Protein AF-0000000084919686 (afdb_homodimer)

Structure (mmCIF, N/CA/C/O backbone):
data_AF-0000000084919686-model_v1
#
loop_
_entity.id
_entity.type
_entity.pdbx_description
1 polymer 'Uncharacterized protein'
#
loop_
_atom_site.group_PDB
_atom_site.id
_atom_site.type_symbol
_atom_site.label_atom_id
_atom_site.label_alt_id
_atom_site.label_comp_id
_atom_site.label_asym_id
_atom_site.label_entity_id
_atom_site.label_seq_id
_atom_site.pdbx_PDB_ins_code
_atom_site.Cartn_x
_atom_site.Cartn_y
_atom_site.Cartn_z
_atom_site.occupancy
_atom_site.B_iso_or_equiv
_atom_site.auth_seq_id
_atom_site.auth_comp_id
_atom_site.auth_asym_id
_atom_site.auth_atom_id
_atom_site.pdbx_PDB_model_num
ATOM 1 N N . MET A 1 1 ? 6.523 30.594 7.258 1 28.53 1 MET A N 1
ATOM 2 C CA . MET A 1 1 ? 5.426 29.812 7.828 1 28.53 1 MET A CA 1
ATOM 3 C C . MET A 1 1 ? 5.938 28.516 8.422 1 28.53 1 MET A C 1
ATOM 5 O O . MET A 1 1 ? 6.648 27.75 7.754 1 28.53 1 MET A O 1
ATOM 9 N N . GLY A 1 2 ? 6.117 28.391 9.703 1 33.31 2 GLY A N 1
ATOM 10 C CA . GLY A 1 2 ? 6.848 27.406 10.492 1 33.31 2 GLY A CA 1
ATOM 11 C C . GLY A 1 2 ? 6.273 26.016 10.398 1 33.31 2 GLY A C 1
ATOM 12 O O . GLY A 1 2 ? 5.059 25.828 10.492 1 33.31 2 GLY A O 1
ATOM 13 N N . ILE A 1 3 ? 6.902 25.125 9.555 1 42.88 3 ILE A N 1
ATOM 14 C CA . ILE A 1 3 ? 6.441 23.734 9.539 1 42.88 3 ILE A CA 1
ATOM 15 C C . ILE A 1 3 ? 6.352 23.203 10.969 1 42.88 3 ILE A C 1
ATOM 17 O O . ILE A 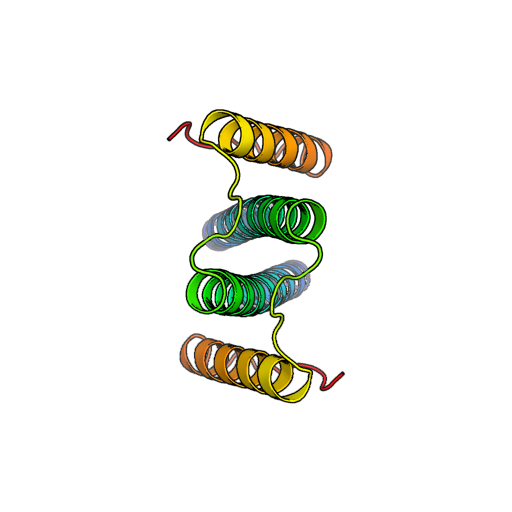1 3 ? 7.309 23.312 11.734 1 42.88 3 ILE A O 1
ATOM 21 N N . LYS A 1 4 ? 5.152 23.156 11.555 1 48.78 4 LYS A N 1
ATOM 22 C CA . LYS A 1 4 ? 4.977 22.656 12.922 1 48.78 4 LYS A CA 1
ATOM 23 C C . LYS A 1 4 ? 5.328 21.188 13.023 1 48.78 4 LYS A C 1
ATOM 25 O O . LYS A 1 4 ? 5.188 20.438 12.055 1 48.78 4 LYS A O 1
ATOM 30 N N . ILE A 1 5 ? 6.023 20.766 14.031 1 43.5 5 ILE A N 1
ATOM 31 C CA . ILE A 1 5 ? 6.5 19.438 14.367 1 43.5 5 ILE A CA 1
ATOM 32 C C . ILE A 1 5 ? 5.434 18.406 14.008 1 43.5 5 ILE A C 1
ATOM 34 O O . ILE A 1 5 ? 5.746 17.344 13.453 1 43.5 5 ILE A O 1
ATOM 38 N N . GLY A 1 6 ? 4.129 18.719 14.258 1 50.66 6 GLY A N 1
ATOM 39 C CA . GLY A 1 6 ? 3.02 17.844 13.906 1 50.66 6 GLY A CA 1
ATOM 40 C C . GLY A 1 6 ? 2.883 17.625 12.414 1 50.66 6 GLY A C 1
ATOM 41 O O . GLY A 1 6 ? 2.588 16.516 11.969 1 50.66 6 GLY A O 1
ATOM 42 N N . ASP A 1 7 ? 3.393 18.672 11.703 1 57.72 7 ASP A N 1
ATOM 43 C CA . ASP A 1 7 ? 3.295 18.656 10.25 1 57.72 7 ASP A CA 1
ATOM 44 C C . ASP A 1 7 ? 4.367 17.75 9.633 1 57.72 7 ASP A C 1
ATOM 46 O O . ASP A 1 7 ? 4.113 17.062 8.648 1 57.72 7 ASP A O 1
ATOM 50 N N . ILE A 1 8 ? 5.539 17.781 10.367 1 58.25 8 ILE A N 1
ATOM 51 C CA . ILE A 1 8 ? 6.656 17 9.852 1 58.25 8 ILE A CA 1
ATOM 52 C C . ILE A 1 8 ? 6.352 15.516 10 1 58.25 8 ILE A C 1
ATOM 54 O O . ILE A 1 8 ? 6.629 14.727 9.102 1 58.25 8 ILE A O 1
ATOM 58 N N . ASP A 1 9 ? 5.621 15.211 11.133 1 70.12 9 ASP A N 1
ATOM 59 C CA . ASP A 1 9 ? 5.34 13.805 11.398 1 70.12 9 ASP A CA 1
ATOM 60 C C . ASP A 1 9 ? 4.316 13.25 10.406 1 70.12 9 ASP A C 1
ATOM 62 O O . ASP A 1 9 ? 4.5 12.164 9.859 1 70.12 9 ASP A O 1
ATOM 66 N N . ILE A 1 10 ? 3.406 14.148 10.062 1 71.69 10 ILE A N 1
ATOM 67 C CA . ILE A 1 10 ? 2.359 13.703 9.148 1 71.69 10 ILE A CA 1
ATOM 68 C C . ILE A 1 10 ? 2.92 13.609 7.727 1 71.69 10 ILE A C 1
ATOM 70 O O . ILE A 1 10 ? 2.574 12.695 6.977 1 71.69 10 ILE A O 1
ATOM 74 N N . ALA A 1 11 ? 3.82 14.547 7.469 1 73.88 11 ALA A N 1
ATOM 75 C CA . ALA A 1 11 ? 4.445 14.516 6.148 1 73.88 11 ALA A CA 1
ATOM 76 C C . ALA A 1 11 ? 5.297 13.266 5.973 1 73.88 11 ALA A C 1
ATOM 78 O O . ALA A 1 11 ? 5.262 12.625 4.922 1 73.88 1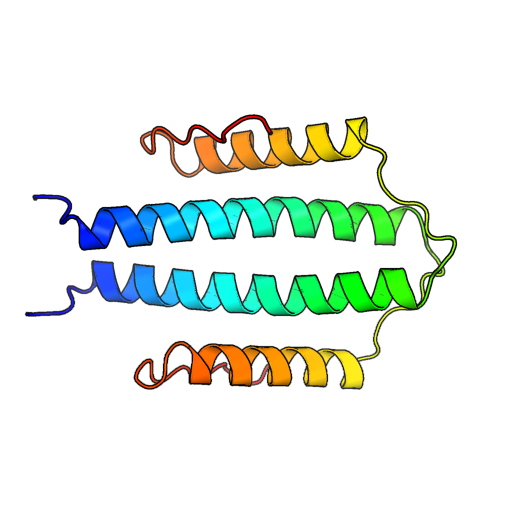1 ALA A O 1
ATOM 79 N N . GLN A 1 12 ? 5.961 12.953 6.988 1 79.69 12 GLN A N 1
ATOM 80 C CA . GLN A 1 12 ? 6.801 11.758 6.93 1 79.69 12 GLN A CA 1
ATOM 81 C C . GLN A 1 12 ? 5.953 10.492 6.824 1 79.69 12 GLN A C 1
ATOM 83 O O . GLN A 1 12 ? 6.285 9.578 6.07 1 79.69 12 GLN A O 1
ATOM 88 N N . GLN A 1 13 ? 4.902 10.531 7.574 1 82.06 13 GLN A N 1
ATOM 89 C CA . GLN A 1 13 ? 4.02 9.375 7.516 1 82.06 13 GLN A CA 1
ATOM 90 C C . GLN A 1 13 ? 3.406 9.219 6.125 1 82.06 13 GLN A C 1
ATOM 92 O O . GLN A 1 13 ? 3.273 8.102 5.621 1 82.06 13 GLN A O 1
ATOM 97 N N . THR A 1 14 ? 3.064 10.297 5.578 1 83.62 14 THR A N 1
ATOM 98 C CA . THR A 1 14 ? 2.492 10.273 4.238 1 83.62 14 THR A CA 1
ATOM 99 C C . THR A 1 14 ? 3.5 9.727 3.229 1 83.62 14 THR A C 1
ATOM 101 O O . THR A 1 14 ? 3.158 8.883 2.396 1 83.62 14 THR A O 1
ATOM 104 N N . LEU A 1 15 ? 4.723 10.18 3.387 1 84.31 15 LEU A N 1
ATOM 105 C CA . LEU A 1 15 ? 5.766 9.719 2.479 1 84.31 15 LEU A CA 1
ATOM 106 C C . LEU A 1 15 ? 6.027 8.227 2.664 1 84.31 15 LEU A C 1
ATOM 10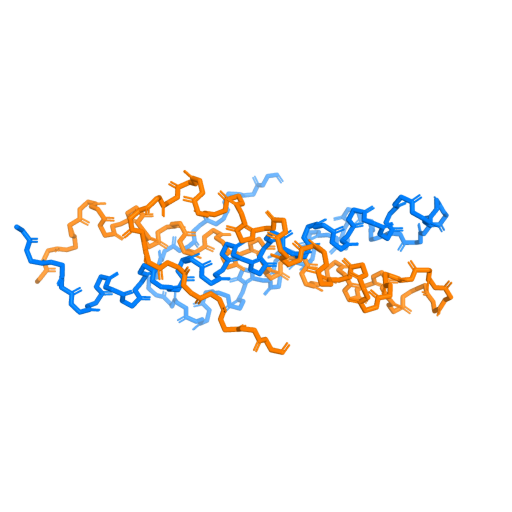8 O O . LEU A 1 15 ? 6.18 7.492 1.687 1 84.31 15 LEU A O 1
ATOM 112 N N . ASP A 1 16 ? 6.098 7.754 3.846 1 87.94 16 ASP A N 1
ATOM 113 C CA . ASP A 1 16 ? 6.305 6.34 4.137 1 87.94 16 ASP A CA 1
ATOM 114 C C . ASP A 1 16 ? 5.176 5.488 3.561 1 87.94 16 ASP A C 1
ATOM 116 O O . ASP A 1 16 ? 5.426 4.438 2.963 1 87.94 16 ASP A O 1
ATOM 120 N N . ASN A 1 17 ? 3.949 5.996 3.76 1 90.38 17 ASN A N 1
ATOM 121 C CA . ASN A 1 17 ? 2.803 5.266 3.23 1 90.38 17 ASN A CA 1
ATOM 122 C C . ASN A 1 17 ? 2.84 5.188 1.707 1 90.38 17 ASN A C 1
ATOM 124 O O . ASN A 1 17 ? 2.531 4.145 1.125 1 90.38 17 ASN A O 1
ATOM 128 N N . GLU A 1 18 ? 3.26 6.289 1.162 1 91.19 18 GLU A N 1
ATOM 129 C CA . GLU A 1 18 ? 3.326 6.297 -0.296 1 91.19 18 GLU A CA 1
ATOM 130 C C . GLU A 1 18 ? 4.41 5.355 -0.807 1 91.19 18 GLU A C 1
ATOM 132 O O . GLU A 1 18 ? 4.23 4.684 -1.823 1 91.19 18 GLU A O 1
ATOM 137 N N . PHE A 1 19 ? 5.504 5.336 -0.108 1 92.62 19 PHE A N 1
ATOM 138 C CA . PHE A 1 19 ? 6.566 4.402 -0.468 1 92.62 19 PHE A CA 1
ATOM 139 C C . PHE A 1 19 ? 6.074 2.961 -0.373 1 92.62 19 PHE A C 1
ATOM 141 O O . PHE A 1 19 ? 6.215 2.188 -1.323 1 92.62 19 PHE A O 1
ATOM 148 N N . ARG A 1 20 ? 5.516 2.615 0.718 1 96.06 20 ARG A N 1
ATOM 149 C CA . ARG A 1 20 ? 5.02 1.259 0.933 1 96.06 20 ARG A CA 1
ATOM 150 C C . ARG A 1 20 ? 3.963 0.891 -0.1 1 96.06 20 ARG A C 1
ATOM 152 O O . ARG A 1 20 ? 3.969 -0.22 -0.636 1 96.06 20 ARG A O 1
ATOM 159 N N . LEU A 1 21 ? 3.082 1.89 -0.344 1 96.62 21 LEU A N 1
ATOM 160 C CA . LEU A 1 21 ? 2.045 1.679 -1.349 1 96.62 21 LEU A CA 1
ATOM 161 C C . LEU A 1 21 ? 2.66 1.413 -2.719 1 96.62 21 LEU A C 1
ATOM 163 O O . LEU A 1 21 ? 2.264 0.473 -3.41 1 96.62 21 LEU A O 1
ATOM 167 N N . GLY A 1 22 ? 3.643 2.258 -3.123 1 96.25 22 GLY A N 1
ATOM 168 C CA . GLY A 1 22 ? 4.297 2.08 -4.406 1 96.25 22 GLY A CA 1
ATOM 169 C C . GLY A 1 22 ? 4.965 0.723 -4.555 1 96.25 22 GLY A C 1
ATOM 170 O O . GLY A 1 22 ? 4.836 0.072 -5.594 1 96.25 22 GLY A O 1
ATOM 171 N N . VAL A 1 23 ? 5.602 0.268 -3.527 1 96.5 23 VAL A N 1
ATOM 172 C CA . VAL A 1 23 ? 6.309 -1.008 -3.574 1 96.5 23 VAL A CA 1
ATOM 173 C C . VAL 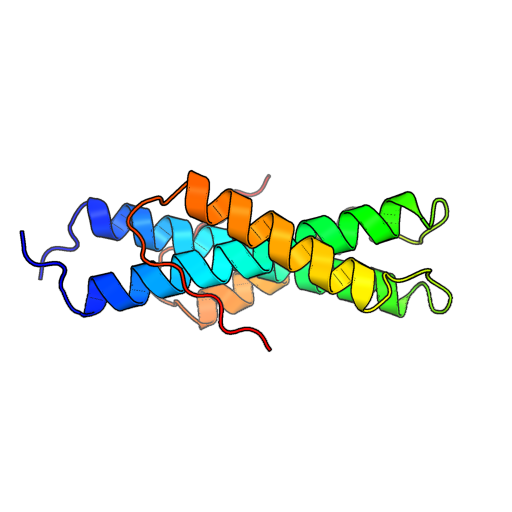A 1 23 ? 5.301 -2.154 -3.65 1 96.5 23 VAL A C 1
ATOM 175 O O . VAL A 1 23 ? 5.453 -3.068 -4.465 1 96.5 23 VAL A O 1
ATOM 178 N N . LEU A 1 24 ? 4.25 -2.088 -2.834 1 97.06 24 LEU A N 1
ATOM 179 C CA . LEU A 1 24 ? 3.242 -3.145 -2.83 1 97.06 24 LEU A CA 1
ATOM 180 C C . LEU A 1 24 ? 2.547 -3.24 -4.184 1 97.06 24 LEU A C 1
ATOM 182 O O . LEU A 1 24 ? 2.242 -4.336 -4.656 1 97.06 24 LEU A O 1
ATOM 186 N N . GLU A 1 25 ? 2.307 -2.115 -4.77 1 97.31 25 GLU A N 1
ATOM 187 C CA . GLU A 1 25 ? 1.667 -2.107 -6.082 1 97.31 25 GLU A CA 1
ATOM 188 C C . GLU A 1 25 ? 2.549 -2.775 -7.133 1 97.31 25 GLU A C 1
ATOM 190 O O . GLU A 1 25 ? 2.062 -3.543 -7.965 1 97.31 25 GLU A O 1
ATOM 195 N N . LYS A 1 26 ? 3.793 -2.486 -7.09 1 96.94 26 LYS A N 1
ATOM 196 C CA . LYS A 1 26 ? 4.723 -3.121 -8.016 1 96.94 26 LYS A CA 1
ATOM 197 C C . LYS A 1 26 ? 4.809 -4.625 -7.77 1 96.94 26 LYS A C 1
ATOM 199 O O . LYS A 1 26 ? 4.871 -5.414 -8.719 1 96.94 26 LYS A O 1
ATOM 204 N N . LEU A 1 27 ? 4.84 -4.992 -6.512 1 96.25 27 LEU A N 1
ATOM 205 C CA . LEU A 1 27 ? 4.875 -6.402 -6.145 1 96.25 27 LEU A CA 1
ATOM 206 C C . LEU A 1 27 ? 3.639 -7.129 -6.664 1 96.25 27 LEU A C 1
ATOM 208 O O . LEU A 1 27 ? 3.752 -8.203 -7.266 1 96.25 27 LEU A O 1
ATOM 212 N N . LEU A 1 28 ? 2.518 -6.566 -6.441 1 95 28 LEU A N 1
ATOM 213 C CA . LEU A 1 28 ? 1.266 -7.16 -6.898 1 95 28 LEU A CA 1
ATOM 214 C C . LEU A 1 28 ? 1.241 -7.27 -8.422 1 95 28 LEU A C 1
ATOM 216 O O . LEU A 1 28 ? 0.825 -8.297 -8.969 1 95 28 LEU A O 1
ATOM 220 N N . GLU A 1 29 ? 1.654 -6.23 -9.031 1 94.88 29 GLU A N 1
ATOM 221 C CA . GLU A 1 29 ? 1.728 -6.242 -10.492 1 94.88 29 GLU A CA 1
ATOM 222 C C . GLU A 1 29 ? 2.611 -7.379 -10.992 1 94.88 29 GLU A C 1
ATOM 224 O O . GLU A 1 29 ? 2.24 -8.102 -11.922 1 94.88 29 GLU A O 1
ATOM 229 N N . HIS A 1 30 ? 3.721 -7.52 -10.406 1 94.81 30 HIS A N 1
ATOM 230 C CA . HIS A 1 30 ? 4.633 -8.602 -10.766 1 94.81 30 HIS A CA 1
ATOM 231 C C . HIS A 1 30 ? 3.965 -9.961 -10.609 1 94.81 30 HIS A C 1
ATOM 233 O O . HIS A 1 30 ? 4.016 -10.789 -11.523 1 94.81 30 HIS A O 1
ATOM 239 N N . ILE A 1 31 ? 3.348 -10.18 -9.492 1 94.12 31 ILE A N 1
ATOM 240 C CA . ILE A 1 31 ? 2.73 -11.461 -9.164 1 94.12 31 ILE A CA 1
ATOM 241 C C . ILE A 1 31 ? 1.621 -11.766 -10.164 1 94.12 31 ILE A C 1
ATOM 243 O O . ILE A 1 31 ? 1.545 -12.883 -10.695 1 94.12 31 ILE A O 1
ATOM 247 N N . VAL A 1 32 ? 0.835 -10.797 -10.445 1 92.19 32 VAL A N 1
ATOM 248 C CA . VAL A 1 32 ? -0.293 -11.008 -11.352 1 92.19 32 VAL A CA 1
ATOM 249 C C . VAL A 1 32 ? 0.218 -11.273 -12.766 1 92.19 32 VAL A C 1
ATOM 251 O O . VAL A 1 32 ? -0.32 -12.125 -13.469 1 92.19 32 VAL A O 1
ATOM 254 N N . ASN A 1 33 ? 1.273 -10.617 -13.109 1 93.75 33 ASN A N 1
ATOM 255 C CA . ASN A 1 33 ? 1.801 -10.75 -14.469 1 93.75 33 ASN A CA 1
ATOM 256 C C . ASN A 1 33 ? 2.535 -12.078 -14.648 1 93.75 33 ASN A C 1
ATOM 258 O O . ASN A 1 33 ? 2.5 -12.664 -15.727 1 93.75 33 ASN A O 1
ATOM 262 N N . ARG A 1 34 ? 3.076 -12.586 -13.617 1 93.12 34 ARG A N 1
ATOM 263 C CA . ARG A 1 34 ? 3.918 -13.773 -13.727 1 93.12 34 ARG A CA 1
ATOM 264 C C . ARG A 1 34 ? 3.143 -15.031 -13.359 1 93.12 34 ARG A C 1
ATOM 266 O O . ARG A 1 34 ? 3.652 -16.141 -13.492 1 93.12 34 ARG A O 1
ATOM 273 N N . ASN A 1 35 ? 1.978 -14.812 -12.883 1 92.5 35 ASN A N 1
ATOM 274 C CA . ASN A 1 35 ? 1.112 -15.93 -12.492 1 92.5 35 ASN A CA 1
ATOM 275 C C . ASN A 1 35 ? -0.281 -15.789 -13.102 1 92.5 35 ASN A C 1
ATOM 277 O O . ASN A 1 35 ? -1.231 -15.422 -12.406 1 92.5 35 ASN A O 1
ATOM 281 N N . PRO A 1 36 ? -0.438 -16.078 -14.367 1 87.38 36 PRO A N 1
ATOM 282 C CA . PRO A 1 36 ? -1.691 -15.82 -15.078 1 87.38 36 PRO A CA 1
ATOM 283 C C . PRO A 1 36 ? -2.869 -16.594 -14.5 1 87.38 36 PRO A C 1
ATOM 285 O O . PRO A 1 36 ? -4.023 -16.188 -14.664 1 87.38 36 PRO A O 1
ATOM 288 N N . ASN A 1 37 ? -2.623 -17.641 -13.805 1 87.56 37 ASN A N 1
ATOM 289 C CA . ASN A 1 37 ? -3.709 -18.469 -13.273 1 87.56 37 ASN A CA 1
ATOM 290 C C . ASN A 1 37 ? -3.848 -18.312 -11.766 1 87.56 37 ASN A C 1
ATOM 292 O O . ASN A 1 37 ? -4.324 -19.219 -11.086 1 87.56 37 ASN A O 1
ATOM 296 N N . ILE A 1 38 ? -3.49 -17.188 -11.344 1 89.94 38 ILE A N 1
ATOM 297 C CA . ILE A 1 38 ? -3.504 -16.984 -9.898 1 89.94 38 ILE A CA 1
ATOM 298 C C . ILE A 1 38 ? -4.945 -16.922 -9.398 1 89.94 38 ILE A C 1
ATOM 300 O O . ILE A 1 38 ? -5.832 -16.422 -10.102 1 89.94 38 ILE A O 1
ATOM 304 N N . ASN A 1 39 ? -5.113 -17.547 -8.266 1 90.94 39 ASN A N 1
ATOM 305 C CA . ASN A 1 39 ? -6.387 -17.406 -7.57 1 90.94 39 ASN A CA 1
ATOM 306 C C . ASN A 1 39 ? -6.512 -16.062 -6.875 1 90.94 39 ASN A C 1
ATOM 308 O O . ASN A 1 39 ? -5.867 -15.82 -5.852 1 90.94 39 ASN A O 1
ATOM 312 N N . LYS A 1 40 ? -7.312 -15.242 -7.465 1 90.5 40 LYS A N 1
ATOM 313 C CA . LYS A 1 40 ? -7.559 -13.914 -6.906 1 90.5 40 LYS A CA 1
ATOM 314 C C . LYS A 1 40 ? -8.836 -13.906 -6.07 1 90.5 40 LYS A C 1
ATOM 316 O O . LYS A 1 40 ? -9.727 -14.727 -6.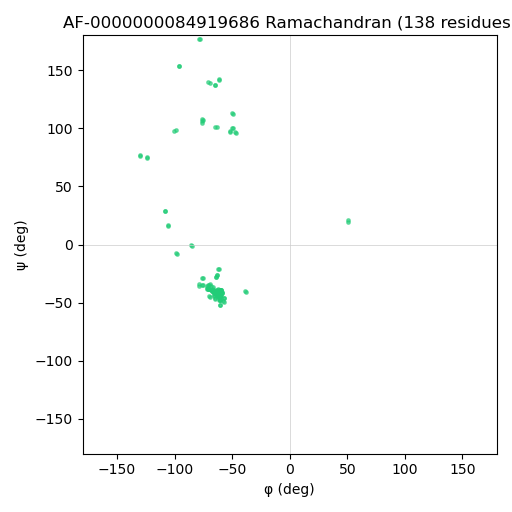281 1 90.5 40 LYS A O 1
ATOM 321 N N . PRO A 1 41 ? -8.82 -12.922 -5.066 1 93.75 41 PRO A N 1
ATOM 322 C CA . PRO A 1 41 ? -10.086 -12.797 -4.348 1 93.75 41 PRO A CA 1
ATOM 323 C C . PRO A 1 41 ? -11.242 -12.398 -5.262 1 93.75 41 PRO A C 1
ATOM 325 O O . PRO A 1 41 ? -11.055 -11.633 -6.211 1 93.75 41 PRO A O 1
ATOM 328 N N . ASP A 1 42 ? -12.344 -12.969 -4.973 1 93.5 42 ASP A N 1
ATOM 329 C CA . ASP A 1 42 ? -13.516 -12.508 -5.707 1 93.5 42 ASP A CA 1
ATOM 330 C C . ASP A 1 42 ? -14.031 -11.188 -5.133 1 93.5 42 ASP A C 1
ATOM 332 O O . ASP A 1 42 ? -13.461 -10.648 -4.184 1 93.5 42 ASP A O 1
ATOM 336 N N . GLN A 1 43 ? -15.008 -10.625 -5.711 1 94.69 43 GLN A N 1
ATOM 337 C CA . GLN A 1 43 ? -15.516 -9.305 -5.336 1 94.69 43 GLN A CA 1
ATOM 338 C C . GLN A 1 43 ? -15.992 -9.289 -3.887 1 94.69 43 GLN A C 1
ATOM 340 O O . GLN A 1 43 ? -15.82 -8.297 -3.184 1 94.69 43 GLN A O 1
ATOM 345 N N . ASN A 1 44 ? -16.609 -10.375 -3.51 1 96.38 44 ASN A N 1
ATOM 346 C CA . ASN A 1 44 ? -17.094 -10.445 -2.131 1 96.38 44 ASN A CA 1
ATOM 347 C C . ASN A 1 44 ? -15.938 -10.422 -1.137 1 96.38 44 ASN A C 1
ATOM 349 O O . ASN A 1 44 ? -16.016 -9.742 -0.11 1 96.38 44 ASN A O 1
ATOM 353 N N . GLN A 1 45 ? -14.953 -11.133 -1.506 1 95.94 45 GLN A N 1
ATOM 354 C CA . GLN A 1 45 ? -13.766 -11.156 -0.659 1 95.94 45 GLN A CA 1
ATOM 355 C C . GLN A 1 45 ? -13.094 -9.789 -0.613 1 95.94 45 GLN A C 1
ATOM 357 O O . GLN A 1 45 ? -12.68 -9.328 0.454 1 95.94 45 GLN A O 1
ATOM 362 N N . LEU A 1 46 ? -13.023 -9.133 -1.701 1 95.88 46 LEU A N 1
ATOM 363 C CA . LEU A 1 46 ? -12.445 -7.797 -1.766 1 95.88 46 LEU A CA 1
ATOM 364 C C . LEU A 1 46 ? -13.234 -6.82 -0.9 1 95.88 46 LEU A C 1
ATOM 366 O O . LEU A 1 46 ? -12.648 -6.008 -0.18 1 95.88 46 LEU A O 1
ATOM 370 N N . ASN A 1 47 ? -14.523 -6.938 -0.994 1 95.75 47 ASN A N 1
ATOM 371 C CA . ASN A 1 47 ? -15.383 -6.09 -0.169 1 95.75 47 ASN A CA 1
ATOM 372 C C . ASN A 1 47 ? -15.148 -6.34 1.318 1 95.75 47 ASN A C 1
ATOM 374 O O . ASN A 1 47 ? -15.156 -5.402 2.117 1 95.75 47 ASN A O 1
ATOM 378 N N . GLN A 1 48 ? -14.977 -7.559 1.604 1 96.62 48 GLN A N 1
ATOM 379 C CA . GLN A 1 48 ? -14.703 -7.906 2.994 1 96.62 48 GLN A CA 1
ATOM 380 C C . GLN A 1 48 ? -13.383 -7.309 3.459 1 96.62 48 GLN A C 1
ATOM 382 O O . GLN A 1 48 ? -13.273 -6.812 4.582 1 96.62 48 GLN A O 1
ATOM 387 N N . TYR A 1 49 ? -12.391 -7.348 2.609 1 96.81 49 TYR A N 1
ATOM 388 C CA . TYR A 1 49 ? -11.102 -6.75 2.951 1 96.81 49 TYR A CA 1
ATOM 389 C C . TYR A 1 49 ? -11.242 -5.254 3.203 1 96.81 49 TYR A C 1
ATOM 391 O O . TYR A 1 49 ? -10.688 -4.727 4.168 1 96.81 49 TYR A O 1
ATOM 399 N N . ARG A 1 50 ? -12 -4.602 2.348 1 95.94 50 ARG A N 1
ATOM 400 C CA . ARG A 1 50 ? -12.219 -3.168 2.496 1 95.94 50 ARG A CA 1
ATOM 401 C C . ARG A 1 50 ? -12.914 -2.855 3.82 1 95.94 50 ARG A C 1
ATOM 403 O O . ARG A 1 50 ? -12.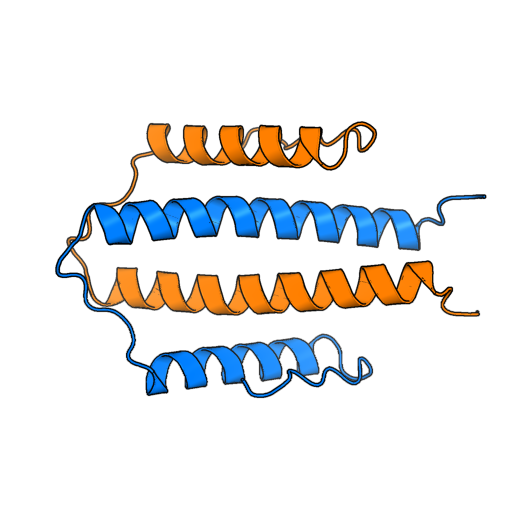508 -1.936 4.535 1 95.94 50 ARG A O 1
ATOM 410 N N . LYS A 1 51 ? -13.844 -3.656 4.117 1 95.31 51 LYS A N 1
ATOM 411 C CA . LYS A 1 51 ? -14.586 -3.453 5.355 1 95.31 51 LYS A CA 1
ATOM 412 C C . LYS A 1 51 ? -13.688 -3.641 6.574 1 95.31 51 LYS A C 1
ATOM 414 O O . LYS A 1 51 ? -13.758 -2.857 7.527 1 95.31 51 LYS A O 1
ATOM 419 N N . GLU A 1 52 ? -12.938 -4.676 6.559 1 96.25 52 GLU A N 1
ATOM 420 C CA . GLU A 1 52 ? -12.031 -4.957 7.668 1 96.25 52 GLU A CA 1
ATOM 421 C C . GLU A 1 52 ? -11.039 -3.818 7.867 1 96.25 52 GLU A C 1
ATOM 423 O O . GLU A 1 52 ? -10.719 -3.455 9 1 96.25 52 GLU A O 1
ATOM 428 N N . VAL A 1 53 ? -10.562 -3.242 6.777 1 95.81 53 VAL A N 1
ATOM 429 C CA . VAL A 1 53 ? -9.586 -2.16 6.863 1 95.81 53 VAL A CA 1
ATOM 430 C C . VAL A 1 53 ? -10.258 -0.897 7.398 1 95.81 53 VAL A C 1
ATOM 432 O O . VAL A 1 53 ? -9.68 -0.178 8.219 1 95.81 53 VAL A O 1
ATOM 435 N N . ILE A 1 54 ? -11.484 -0.642 6.988 1 92.62 54 ILE A N 1
ATOM 436 C CA . ILE A 1 54 ? -12.234 0.512 7.48 1 92.62 54 ILE A CA 1
ATOM 437 C C . ILE A 1 54 ? -12.414 0.401 8.992 1 92.62 54 ILE A C 1
ATOM 439 O O . ILE A 1 54 ? -12.203 1.372 9.727 1 92.62 54 ILE A O 1
ATOM 443 N N . GLU A 1 55 ? -12.781 -0.794 9.414 1 92.69 55 GLU A N 1
ATOM 444 C CA . GLU A 1 55 ? -12.984 -1.015 10.844 1 92.69 55 GLU A CA 1
ATOM 445 C C . GLU A 1 55 ? -11.703 -0.766 11.625 1 92.69 55 GLU A C 1
ATOM 447 O O . GLU A 1 55 ? -11.727 -0.15 12.695 1 92.69 55 GLU A O 1
ATOM 452 N N . LYS A 1 56 ? -10.609 -1.242 11.117 1 93.12 56 LYS A N 1
ATOM 453 C CA . LYS A 1 56 ? -9.32 -1.044 11.766 1 93.12 56 LYS A CA 1
ATOM 454 C C . LYS A 1 56 ? -8.969 0.439 11.844 1 93.12 56 LYS A C 1
ATOM 456 O O . LYS A 1 56 ? -8.469 0.909 12.867 1 93.12 56 LYS A O 1
ATOM 461 N N . LEU A 1 57 ? -9.219 1.173 10.773 1 90.44 57 LEU A N 1
ATOM 462 C CA . LEU A 1 57 ? -8.891 2.594 10.734 1 90.44 57 LEU A CA 1
ATOM 463 C C . LEU A 1 57 ? -9.805 3.387 11.664 1 90.44 57 LEU A C 1
ATOM 465 O O . LEU A 1 57 ? -9.375 4.363 12.281 1 90.44 57 LEU A O 1
ATOM 469 N N . GLN A 1 58 ? -11.062 3.029 11.734 1 88.38 58 GLN A N 1
ATOM 470 C CA . GLN A 1 58 ? -12 3.678 12.641 1 88.38 58 GLN A CA 1
ATOM 471 C C . GLN A 1 58 ? -11.555 3.512 14.094 1 88.38 58 GLN A C 1
ATOM 473 O O . GLN A 1 58 ? -11.711 4.426 14.906 1 88.38 58 GLN A O 1
ATOM 478 N N . GLN A 1 59 ? -11.023 2.301 14.414 1 89.62 59 GLN A N 1
ATOM 479 C CA . GLN A 1 59 ? -10.508 2.055 15.75 1 89.62 59 GLN A CA 1
ATOM 480 C C . GLN A 1 59 ? -9.273 2.906 16.031 1 89.62 59 GLN A C 1
ATOM 482 O O . GLN A 1 59 ? -9.094 3.408 17.141 1 89.62 59 GLN A O 1
ATOM 487 N N . LYS A 1 60 ? -8.477 3.029 15.031 1 86.25 60 LYS A N 1
ATOM 488 C CA . LYS A 1 60 ? -7.238 3.795 15.156 1 86.25 60 LYS A CA 1
ATOM 489 C C . LYS A 1 60 ? -7.523 5.293 15.234 1 86.25 60 LYS A C 1
ATOM 491 O O . LYS A 1 60 ? -6.809 6.031 15.914 1 86.25 60 LYS A O 1
ATOM 496 N N . TYR A 1 61 ? -8.516 5.672 14.453 1 82.75 61 TYR A N 1
ATOM 497 C CA . TYR A 1 61 ? -8.883 7.082 14.391 1 82.75 61 TYR A CA 1
ATOM 498 C C . TYR A 1 61 ? -10.352 7.277 14.734 1 82.75 61 TYR A C 1
ATOM 500 O O . TYR A 1 61 ? -11.148 7.648 13.867 1 82.75 61 TYR A O 1
ATOM 508 N N . PRO A 1 62 ? -10.75 7.188 15.938 1 76.81 62 PRO A N 1
ATOM 509 C CA . PRO A 1 62 ? -12.156 7.195 16.328 1 76.81 62 PRO A CA 1
ATOM 510 C C . PRO A 1 62 ? -12.852 8.516 16 1 76.81 62 PRO A C 1
ATOM 512 O O . PRO A 1 62 ? -14.062 8.539 15.773 1 76.81 62 PRO A O 1
ATOM 515 N N . ASN A 1 63 ? -12.25 9.609 15.945 1 70.31 63 ASN A N 1
ATOM 516 C CA . ASN A 1 63 ? -12.883 10.906 15.711 1 70.31 63 ASN A CA 1
ATOM 517 C C . ASN A 1 63 ? -12.617 11.414 14.297 1 70.31 63 ASN A C 1
ATOM 519 O O . ASN A 1 63 ? -12.797 12.594 14.008 1 70.31 63 ASN A O 1
ATOM 523 N N . SER A 1 64 ? -12.211 10.555 13.438 1 64.69 64 SER A N 1
ATOM 524 C CA . SER A 1 64 ? -11.789 11.023 12.117 1 64.69 64 SER A CA 1
ATOM 525 C C . SER A 1 64 ? -12.977 11.141 11.164 1 64.69 64 SER A C 1
ATOM 527 O O . SER A 1 64 ? -12.875 11.773 10.117 1 64.69 64 SER A O 1
ATOM 529 N N . GLY A 1 65 ? -14.219 10.812 11.633 1 62.53 65 GLY A N 1
ATOM 530 C CA . GLY A 1 65 ? -15.336 10.844 10.703 1 62.53 65 GLY A CA 1
ATOM 531 C C . GLY A 1 65 ? -15.062 10.078 9.422 1 62.53 65 GLY A C 1
ATOM 532 O O . GLY A 1 65 ? -15.555 10.438 8.352 1 62.53 65 GLY A O 1
ATOM 533 N N . ILE A 1 66 ? -14.141 9.148 9.367 1 59.59 66 ILE A N 1
ATOM 534 C CA . ILE A 1 66 ? -13.758 8.375 8.195 1 59.59 66 ILE A CA 1
ATOM 535 C C . ILE A 1 66 ? -15 7.742 7.559 1 59.59 66 ILE A C 1
ATOM 537 O O . ILE A 1 66 ? -15.711 6.977 8.211 1 59.59 66 ILE A O 1
ATOM 541 N N . GLU A 1 67 ? -15.508 8.438 6.5 1 59.81 67 GLU A N 1
ATOM 542 C CA . GLU A 1 67 ? -16.516 7.855 5.629 1 59.81 67 GLU A CA 1
ATOM 543 C C . GLU A 1 67 ? -15.906 7.344 4.328 1 59.81 67 GLU A C 1
ATOM 545 O O . GLU A 1 67 ? -15.156 8.062 3.664 1 59.81 67 GLU A O 1
ATOM 550 N N . PHE A 1 68 ? -15.625 6.047 4.25 1 55.09 68 PHE A N 1
ATOM 551 C CA . PHE A 1 68 ? -15.148 5.523 2.973 1 55.09 68 PHE A CA 1
ATOM 552 C C . PHE A 1 68 ? -16.297 5.383 1.985 1 55.09 68 PHE A C 1
ATOM 554 O O . PHE A 1 68 ? -17.422 5.016 2.371 1 55.09 68 PHE A O 1
ATOM 561 N N . LYS A 1 69 ? -16.25 6.254 1.075 1 48.22 69 LYS A N 1
ATOM 562 C CA . LYS A 1 69 ? -17.297 6.137 0.069 1 48.22 69 LYS A CA 1
ATOM 563 C C . LYS A 1 69 ? -17.375 4.711 -0.47 1 48.22 69 LYS A C 1
ATOM 565 O O . LYS A 1 69 ? -16.359 4.082 -0.748 1 48.22 69 LYS A O 1
ATOM 570 N N . LYS A 1 70 ? -18.469 4.043 -0.186 1 49.25 70 LYS A N 1
ATOM 571 C CA . LYS A 1 70 ? -18.859 2.771 -0.785 1 49.25 70 LYS A CA 1
ATOM 572 C C . LYS A 1 70 ? -18.719 2.816 -2.305 1 49.25 70 LYS A C 1
ATOM 574 O O . LYS A 1 70 ? -19.297 3.695 -2.957 1 49.25 70 LYS A O 1
ATOM 579 N N . GLN A 1 71 ? -17.641 2.346 -2.898 1 35.31 71 GLN A N 1
ATOM 580 C CA . GLN A 1 71 ? -17.703 2.295 -4.355 1 35.31 71 GLN A CA 1
ATOM 581 C C . GLN A 1 71 ? -18.531 1.104 -4.828 1 35.31 71 GLN A C 1
ATOM 583 O O . GLN A 1 71 ? -18.531 0.05 -4.191 1 35.31 71 GLN A O 1
ATOM 588 N N . MET B 1 1 ? -7.055 25.25 18.688 1 28.06 1 MET B N 1
ATOM 589 C CA . MET B 1 1 ? -5.957 25.141 17.734 1 28.06 1 MET B CA 1
ATOM 590 C C . MET B 1 1 ? -6.477 24.75 16.359 1 28.06 1 MET B C 1
ATOM 592 O O . MET B 1 1 ? -7.184 23.75 16.219 1 28.06 1 MET B O 1
ATOM 596 N N . GLY B 1 2 ? -6.688 25.641 15.438 1 33.53 2 GLY B N 1
ATOM 597 C CA . GLY B 1 2 ? -7.406 25.594 14.172 1 33.53 2 GLY B CA 1
ATOM 598 C C . GLY B 1 2 ? -6.809 24.625 13.172 1 33.53 2 GLY B C 1
ATOM 599 O O . GLY B 1 2 ? -5.59 24.594 12.992 1 33.53 2 GLY B O 1
ATOM 600 N N . ILE B 1 3 ? -7.406 23.422 13.031 1 43.09 3 ILE B N 1
ATOM 601 C CA . ILE B 1 3 ? -6.926 22.531 11.992 1 43.09 3 ILE B CA 1
ATOM 602 C C . ILE B 1 3 ? -6.852 23.266 10.656 1 43.09 3 ILE B C 1
ATOM 604 O O . ILE B 1 3 ? -7.824 23.906 10.234 1 43.09 3 ILE B O 1
ATOM 608 N N . LYS B 1 4 ? -5.664 23.734 10.211 1 48.44 4 LYS B N 1
ATOM 609 C CA . LYS B 1 4 ? -5.504 24.469 8.961 1 48.44 4 LYS B CA 1
ATOM 610 C C . LYS B 1 4 ? -5.828 23.594 7.758 1 48.44 4 LYS B C 1
ATOM 612 O O . LYS B 1 4 ? -5.652 22.375 7.801 1 48.44 4 LYS B O 1
ATOM 617 N N . ILE B 1 5 ? -6.512 24.078 6.797 1 43.75 5 ILE B N 1
ATOM 618 C CA . ILE B 1 5 ? -6.973 23.484 5.551 1 43.75 5 ILE B CA 1
ATOM 619 C C . ILE B 1 5 ? -5.891 22.547 4.996 1 43.75 5 ILE B C 1
ATOM 621 O O . ILE B 1 5 ? -6.184 21.453 4.539 1 43.75 5 ILE B O 1
ATOM 625 N N . GLY B 1 6 ? -4.582 22.984 5.094 1 50.16 6 GLY B N 1
ATOM 626 C CA . GLY B 1 6 ? -3.459 22.156 4.668 1 50.16 6 GLY B CA 1
ATOM 627 C C . GLY B 1 6 ? -3.312 20.875 5.469 1 50.16 6 GLY B C 1
ATOM 628 O O . GLY B 1 6 ? -2.996 19.828 4.914 1 50.16 6 GLY B O 1
ATOM 629 N N . ASP B 1 7 ? -3.82 21 6.703 1 57.25 7 ASP B N 1
ATOM 630 C CA . ASP B 1 7 ? -3.719 19.891 7.637 1 57.25 7 ASP B CA 1
ATOM 631 C C . ASP B 1 7 ? -4.781 18.828 7.344 1 57.25 7 ASP B C 1
ATOM 633 O O . ASP B 1 7 ? -4.516 17.625 7.449 1 57.25 7 ASP B O 1
ATOM 637 N N . ILE B 1 8 ? -5.965 19.391 6.91 1 57.75 8 ILE B N 1
ATOM 638 C CA . ILE B 1 8 ? -7.07 18.484 6.637 1 57.75 8 ILE B CA 1
ATOM 639 C C . ILE B 1 8 ? -6.75 17.641 5.398 1 57.75 8 ILE B C 1
ATOM 641 O O . ILE B 1 8 ? -7.012 16.438 5.371 1 57.75 8 ILE B O 1
ATOM 645 N N . ASP B 1 9 ? -6.016 18.312 4.453 1 70.12 9 ASP B N 1
ATOM 646 C CA . ASP B 1 9 ? -5.723 17.625 3.203 1 70.12 9 ASP B CA 1
ATOM 647 C C . ASP B 1 9 ? -4.688 16.516 3.42 1 70.12 9 ASP B C 1
ATOM 649 O O . ASP B 1 9 ? -4.859 15.391 2.941 1 70.12 9 ASP B O 1
ATOM 653 N N . ILE B 1 10 ? -3.773 16.844 4.328 1 71.56 10 ILE B N 1
ATOM 654 C CA . ILE B 1 10 ? -2.719 15.867 4.578 1 71.56 10 ILE B CA 1
ATOM 655 C C . ILE B 1 10 ? -3.268 14.711 5.418 1 71.56 10 ILE B C 1
ATOM 657 O O . ILE B 1 10 ? -2.906 13.555 5.199 1 71.56 10 ILE B O 1
ATOM 661 N N . ALA B 1 11 ? -4.176 15.102 6.289 1 73.81 11 ALA B N 1
ATOM 662 C CA . ALA B 1 11 ? -4.789 14.07 7.117 1 73.81 11 ALA B CA 1
ATOM 663 C C . ALA B 1 11 ? -5.633 13.117 6.27 1 73.81 11 ALA B C 1
ATOM 665 O O . ALA B 1 11 ? -5.582 11.898 6.453 1 73.81 11 ALA B O 1
ATOM 666 N N . GLN B 1 12 ? -6.305 13.688 5.371 1 79.38 12 GLN B N 1
ATOM 667 C CA . GLN B 1 12 ? -7.137 12.867 4.496 1 79.38 12 GLN B CA 1
ATOM 668 C C . GLN B 1 12 ? -6.281 11.984 3.592 1 79.38 12 GLN B C 1
ATOM 670 O O . GLN B 1 12 ? -6.602 10.812 3.373 1 79.38 12 GLN B O 1
ATOM 675 N N . GLN B 1 13 ? -5.23 12.594 3.146 1 81.75 13 GLN B N 1
ATOM 676 C CA . GLN B 1 13 ? -4.336 11.812 2.297 1 81.75 13 GLN B CA 1
ATOM 677 C C . GLN B 1 13 ? -3.711 10.656 3.07 1 81.75 13 GLN B C 1
ATOM 679 O O . GLN B 1 13 ? -3.557 9.562 2.533 1 81.75 13 GLN B O 1
ATOM 684 N N . THR B 1 14 ? -3.373 10.945 4.242 1 83.62 14 THR B N 1
ATOM 685 C CA . THR B 1 14 ? -2.791 9.906 5.082 1 83.62 14 THR B CA 1
ATOM 686 C C . THR B 1 14 ? -3.787 8.773 5.309 1 83.62 14 THR B C 1
ATOM 688 O O . THR B 1 14 ? -3.434 7.598 5.195 1 83.62 14 THR B O 1
ATOM 691 N N . LEU B 1 15 ? -5.016 9.164 5.555 1 84.44 15 LEU B N 1
ATOM 692 C CA . LEU B 1 15 ? -6.047 8.156 5.781 1 84.44 15 LEU B CA 1
ATOM 693 C C . LEU B 1 15 ? -6.297 7.34 4.516 1 84.44 15 LEU B C 1
ATOM 695 O O . LEU B 1 15 ? -6.445 6.117 4.578 1 84.44 15 LEU B O 1
ATOM 699 N N . ASP B 1 16 ? -6.383 7.938 3.404 1 88.12 16 ASP B N 1
ATOM 700 C CA . ASP B 1 16 ? -6.582 7.25 2.131 1 88.12 16 ASP B CA 1
ATOM 701 C C . ASP B 1 16 ? -5.445 6.273 1.849 1 88.12 16 ASP B C 1
ATOM 703 O O . ASP B 1 16 ? -5.68 5.141 1.427 1 88.12 16 ASP B O 1
ATOM 707 N N . ASN B 1 17 ? -4.219 6.777 2.111 1 90.5 17 ASN B N 1
ATOM 708 C CA . ASN B 1 17 ? -3.062 5.914 1.892 1 90.5 17 ASN B CA 1
ATOM 709 C C . ASN B 1 17 ? -3.09 4.691 2.805 1 90.5 17 ASN B C 1
ATOM 711 O O . ASN B 1 17 ? -2.771 3.584 2.375 1 90.5 17 ASN B O 1
ATOM 715 N N . GLU B 1 18 ? -3.502 4.977 3.982 1 91.31 18 GLU B N 1
ATOM 716 C CA . GLU B 1 18 ? -3.559 3.859 4.922 1 91.31 18 GLU B CA 1
ATOM 717 C C . GLU B 1 18 ? -4.633 2.854 4.523 1 91.31 18 GLU B C 1
ATOM 719 O O . GLU B 1 18 ? -4.438 1.644 4.648 1 91.31 18 GLU B O 1
ATOM 724 N N . PHE B 1 19 ? -5.723 3.363 4.066 1 92.88 19 PHE B N 1
ATOM 725 C CA . PHE B 1 19 ? -6.773 2.48 3.576 1 92.88 19 PHE B CA 1
ATOM 726 C C . PHE B 1 19 ? -6.273 1.639 2.408 1 92.88 19 PHE B C 1
ATOM 728 O O . PHE B 1 19 ? -6.402 0.412 2.42 1 92.88 19 PHE B O 1
ATOM 735 N N . ARG B 1 20 ? -5.727 2.266 1.445 1 96.19 20 ARG B N 1
ATOM 736 C CA . ARG B 1 20 ? -5.223 1.568 0.265 1 96.19 20 ARG B CA 1
ATOM 737 C C . ARG B 1 20 ? -4.156 0.548 0.645 1 96.19 20 ARG B C 1
ATOM 739 O O . ARG B 1 20 ? -4.148 -0.571 0.129 1 96.19 20 ARG B O 1
ATOM 746 N N . LEU B 1 21 ? -3.285 1.004 1.574 1 96.62 21 LEU B N 1
ATOM 747 C CA . LEU B 1 21 ? -2.238 0.109 2.055 1 96.62 21 LEU B CA 1
ATOM 748 C C . LEU B 1 21 ? -2.842 -1.121 2.727 1 96.62 21 LEU B C 1
ATOM 750 O O . LEU B 1 21 ? -2.43 -2.25 2.447 1 96.62 21 LEU B O 1
ATOM 754 N N . GLY B 1 22 ? -3.822 -0.914 3.631 1 96.31 22 GLY B N 1
ATOM 755 C CA . GLY B 1 22 ? -4.469 -2.023 4.312 1 96.31 22 GLY B CA 1
ATOM 756 C C . GLY B 1 22 ? -5.125 -3.008 3.363 1 96.31 22 GLY B C 1
ATOM 757 O O . GLY B 1 22 ? -4.988 -4.223 3.525 1 96.31 22 GLY B O 1
ATOM 758 N N . VAL B 1 23 ? -5.77 -2.514 2.359 1 96.44 23 VAL B N 1
ATOM 759 C CA . VAL B 1 23 ? -6.469 -3.369 1.406 1 96.44 23 VAL B CA 1
ATOM 760 C C . VAL B 1 23 ? -5.457 -4.152 0.574 1 96.44 23 VAL B C 1
ATOM 762 O O . VAL B 1 23 ? -5.602 -5.363 0.384 1 96.44 23 VAL B O 1
ATOM 765 N N . LEU B 1 24 ? -4.414 -3.467 0.098 1 97 24 LEU B N 1
ATOM 766 C CA . LEU B 1 24 ? -3.396 -4.125 -0.716 1 97 24 LEU B CA 1
ATOM 767 C C . LEU B 1 24 ? -2.699 -5.227 0.074 1 97 24 LEU B C 1
ATOM 769 O O . LEU B 1 24 ? -2.393 -6.289 -0.472 1 97 24 LEU B O 1
ATOM 773 N N . GLU B 1 25 ? -2.449 -4.953 1.305 1 97.19 25 GLU B N 1
ATOM 774 C CA . GLU B 1 25 ? -1.801 -5.953 2.148 1 97.19 25 GLU B CA 1
ATOM 775 C C . GLU B 1 25 ? -2.674 -7.195 2.307 1 97.19 25 GLU B C 1
ATOM 777 O O . GLU B 1 25 ? -2.18 -8.32 2.24 1 97.19 25 GLU B O 1
ATOM 782 N N . LYS B 1 26 ? -3.92 -6.992 2.5 1 96.94 26 LYS B N 1
ATOM 783 C CA . LYS B 1 26 ? -4.84 -8.117 2.611 1 96.94 26 LYS B CA 1
ATOM 784 C C . LYS B 1 26 ? -4.934 -8.891 1.297 1 96.94 26 LYS B C 1
ATOM 786 O O . LYS B 1 26 ? -4.988 -10.117 1.293 1 96.94 26 LYS B O 1
ATOM 791 N N . LEU B 1 27 ? -4.977 -8.141 0.216 1 96.19 27 LEU B N 1
ATOM 792 C CA . LEU B 1 27 ? -5.02 -8.758 -1.105 1 96.19 27 LEU B CA 1
ATOM 793 C C . LEU B 1 27 ? -3.781 -9.617 -1.345 1 96.19 27 LEU B C 1
ATOM 795 O O . LEU B 1 27 ? -3.891 -10.766 -1.783 1 96.19 27 LEU B O 1
ATOM 799 N N . LEU B 1 28 ? -2.656 -9.086 -1.063 1 95.06 28 LEU B N 1
ATOM 800 C CA . LEU B 1 28 ? -1.401 -9.805 -1.239 1 95.06 28 LEU B CA 1
ATOM 801 C C . LEU B 1 28 ? -1.356 -11.039 -0.346 1 95.06 28 LEU B C 1
ATOM 803 O O . LEU B 1 28 ? -0.932 -12.117 -0.783 1 95.06 28 LEU B O 1
ATOM 807 N N . GLU B 1 29 ? -1.756 -10.852 0.845 1 94.81 29 GLU B N 1
ATOM 808 C CA . GLU B 1 29 ? -1.813 -11.977 1.772 1 94.81 29 GLU B CA 1
ATOM 809 C C . GLU B 1 29 ? -2.695 -13.102 1.227 1 94.81 29 GLU B C 1
ATOM 811 O O . GLU B 1 29 ? -2.318 -14.273 1.27 1 94.81 29 GLU B O 1
ATOM 816 N N . HIS B 1 30 ? -3.805 -12.75 0.753 1 94.75 30 HIS B N 1
ATOM 817 C CA . HIS B 1 30 ? -4.715 -13.711 0.154 1 94.75 30 HIS B CA 1
ATOM 818 C C . HIS B 1 30 ? -4.047 -14.461 -0.994 1 94.75 30 HIS B C 1
ATOM 820 O O . HIS B 1 30 ? -4.098 -15.695 -1.049 1 94.75 30 HIS B O 1
ATOM 826 N N . ILE B 1 31 ? -3.441 -13.758 -1.884 1 94.06 31 ILE B N 1
ATOM 827 C CA . ILE B 1 31 ? -2.828 -14.328 -3.08 1 94.06 31 ILE B CA 1
ATOM 828 C C . ILE B 1 31 ? -1.712 -15.289 -2.682 1 94.06 31 ILE B C 1
ATOM 830 O O . ILE B 1 31 ? -1.63 -16.406 -3.199 1 94.06 31 ILE B O 1
ATOM 834 N N . VAL B 1 32 ? -0.906 -14.867 -1.762 1 92.19 32 VAL B N 1
ATOM 835 C CA . VAL B 1 32 ? 0.231 -15.688 -1.351 1 92.19 32 VAL B CA 1
ATOM 836 C C . VAL B 1 32 ? -0.267 -16.953 -0.649 1 92.19 32 VAL B C 1
ATOM 838 O O . VAL B 1 32 ? 0.274 -18.031 -0.858 1 92.19 32 VAL B O 1
ATOM 841 N N . ASN B 1 33 ? -1.314 -16.797 0.095 1 93.56 33 ASN B N 1
ATOM 842 C CA . ASN B 1 33 ? -1.828 -17.938 0.857 1 93.56 33 ASN B CA 1
ATOM 843 C C . ASN B 1 33 ? -2.561 -18.922 -0.039 1 93.56 33 ASN B C 1
ATOM 845 O O . ASN B 1 33 ? -2.518 -20.141 0.201 1 93.56 33 ASN B O 1
ATOM 849 N N . ARG B 1 34 ? -3.125 -18.453 -1.082 1 93.19 34 ARG B N 1
ATOM 850 C CA . ARG B 1 34 ? -3.965 -19.297 -1.92 1 93.19 34 ARG B CA 1
ATOM 851 C C . ARG B 1 34 ? -3.186 -19.828 -3.123 1 93.19 34 ARG B C 1
ATOM 853 O O . ARG B 1 34 ? -3.689 -20.656 -3.881 1 93.19 34 ARG B O 1
ATOM 860 N N . ASN B 1 35 ? -2.023 -19.312 -3.273 1 92.62 35 ASN B N 1
ATOM 861 C CA . ASN B 1 35 ? -1.156 -19.734 -4.371 1 92.62 35 ASN B CA 1
ATOM 862 C C . ASN B 1 35 ? 0.239 -20.094 -3.875 1 92.62 35 ASN B C 1
ATOM 864 O O . ASN B 1 35 ? 1.185 -19.328 -4.039 1 92.62 35 ASN B O 1
ATOM 868 N N . PRO B 1 36 ? 0.409 -21.25 -3.285 1 87.56 36 PRO B N 1
ATOM 869 C CA . PRO B 1 36 ? 1.664 -21.625 -2.631 1 87.56 36 PRO B CA 1
ATOM 870 C C . PRO B 1 36 ? 2.842 -21.688 -3.602 1 87.56 36 PRO B C 1
ATOM 872 O O . PRO B 1 36 ? 3.994 -21.547 -3.186 1 87.56 36 PRO B O 1
ATOM 875 N N . ASN B 1 37 ? 2.602 -21.828 -4.848 1 87.88 37 ASN B N 1
ATOM 876 C CA . ASN B 1 37 ? 3.688 -21.953 -5.816 1 87.88 37 ASN B CA 1
ATOM 877 C C . ASN B 1 37 ? 3.822 -20.688 -6.664 1 87.88 37 ASN B C 1
ATOM 879 O O . ASN B 1 37 ? 4.309 -20.734 -7.793 1 87.88 37 ASN B O 1
ATOM 883 N N . ILE B 1 38 ? 3.445 -19.656 -6.07 1 89.94 38 ILE B N 1
ATOM 884 C CA . ILE B 1 38 ? 3.453 -18.406 -6.82 1 89.94 38 ILE B CA 1
ATOM 885 C C . ILE B 1 38 ? 4.891 -17.969 -7.094 1 89.94 38 ILE B C 1
ATOM 887 O O . ILE B 1 38 ? 5.781 -18.188 -6.266 1 89.94 38 ILE B O 1
ATOM 891 N N . ASN B 1 39 ? 5.051 -17.5 -8.297 1 91.19 39 ASN B N 1
ATOM 892 C CA . ASN B 1 39 ? 6.328 -16.875 -8.648 1 91.19 39 ASN B CA 1
ATOM 893 C C . ASN B 1 39 ? 6.449 -15.477 -8.055 1 91.19 39 ASN B C 1
ATOM 895 O O . ASN B 1 39 ? 5.809 -14.531 -8.539 1 91.19 39 ASN B O 1
ATOM 899 N N . LYS B 1 40 ? 7.238 -15.398 -7.035 1 90.69 40 LYS B N 1
ATOM 900 C CA . LYS B 1 40 ? 7.48 -14.117 -6.379 1 90.69 40 LYS B CA 1
ATOM 901 C C . LYS B 1 40 ? 8.758 -13.469 -6.898 1 90.69 40 LYS B C 1
ATOM 903 O O . LYS B 1 40 ? 9.656 -14.156 -7.395 1 90.69 40 LYS B O 1
ATOM 908 N N . PRO B 1 41 ? 8.734 -12.062 -6.773 1 93.94 41 PRO B N 1
ATOM 909 C CA . PRO B 1 41 ? 10 -11.422 -7.133 1 93.94 41 PRO B CA 1
ATOM 910 C C . PRO B 1 41 ? 11.156 -11.867 -6.242 1 93.94 41 PRO B C 1
ATOM 912 O O . PRO B 1 41 ? 10.961 -12.117 -5.047 1 93.94 41 PRO B O 1
ATOM 915 N N . ASP B 1 42 ? 12.266 -12.023 -6.859 1 93.56 42 ASP B N 1
ATOM 916 C CA . ASP B 1 42 ? 13.438 -12.281 -6.031 1 93.56 42 ASP B CA 1
ATOM 917 C C . ASP B 1 42 ? 13.953 -11 -5.383 1 93.56 42 ASP B C 1
ATOM 919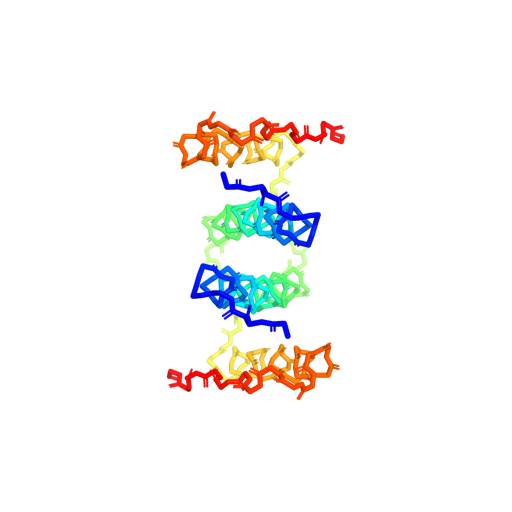 O O . ASP B 1 42 ? 13.375 -9.93 -5.574 1 93.56 42 ASP B O 1
ATOM 923 N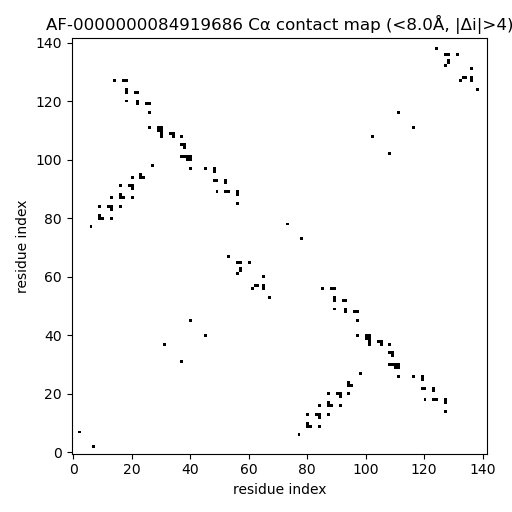 N . GLN B 1 43 ? 14.93 -11.086 -4.59 1 94.75 43 GLN B N 1
ATOM 924 C CA . GLN B 1 43 ? 15.43 -9.953 -3.811 1 94.75 43 GLN B CA 1
ATOM 925 C C . GLN B 1 43 ? 15.898 -8.82 -4.719 1 94.75 43 GLN B C 1
ATOM 927 O O . GLN B 1 43 ? 15.727 -7.645 -4.398 1 94.75 43 GLN B O 1
ATOM 932 N N . ASN B 1 44 ? 16.531 -9.211 -5.801 1 96.44 44 ASN B N 1
ATOM 933 C CA . ASN B 1 44 ? 17 -8.188 -6.727 1 96.44 44 ASN B CA 1
ATOM 934 C C . ASN B 1 44 ? 15.844 -7.414 -7.348 1 96.44 44 ASN B C 1
ATOM 936 O O . ASN B 1 44 ? 15.906 -6.188 -7.477 1 96.44 44 ASN B O 1
ATOM 940 N N . GLN B 1 45 ? 14.875 -8.164 -7.672 1 96 45 GLN B N 1
ATOM 941 C CA . GLN B 1 45 ? 13.68 -7.539 -8.234 1 96 45 GLN B CA 1
ATOM 942 C C . GLN B 1 45 ? 13 -6.637 -7.211 1 96 45 GLN B C 1
ATOM 944 O O . GLN B 1 45 ? 12.586 -5.523 -7.539 1 96 45 GLN B O 1
ATOM 949 N N . LEU B 1 46 ? 12.922 -7.051 -6.012 1 95.88 46 LEU B N 1
ATOM 950 C CA . LEU B 1 46 ? 12.336 -6.254 -4.941 1 95.88 46 LEU B CA 1
ATOM 951 C C . LEU B 1 46 ? 13.117 -4.961 -4.734 1 95.88 46 LEU B C 1
ATOM 953 O O . LEU B 1 46 ? 12.523 -3.893 -4.57 1 95.88 46 LEU B O 1
ATOM 957 N N . ASN B 1 47 ? 14.398 -5.102 -4.754 1 95.75 47 ASN B N 1
ATOM 958 C CA . ASN B 1 47 ? 15.25 -3.922 -4.617 1 95.75 47 ASN B CA 1
ATOM 959 C C . ASN B 1 47 ? 15.016 -2.934 -5.758 1 95.75 47 ASN B C 1
ATOM 961 O O . ASN B 1 47 ? 15.023 -1.72 -5.543 1 95.75 47 ASN B O 1
ATOM 965 N N . GLN B 1 48 ? 14.867 -3.48 -6.883 1 96.56 48 GLN B N 1
ATOM 966 C CA . GLN B 1 48 ? 14.594 -2.631 -8.039 1 96.56 48 GLN B CA 1
ATOM 967 C C . GLN B 1 48 ? 13.258 -1.901 -7.883 1 96.56 48 GLN B C 1
ATOM 969 O O . GLN B 1 48 ? 13.148 -0.722 -8.219 1 96.56 48 GLN B O 1
ATOM 974 N N . TYR B 1 49 ? 12.273 -2.584 -7.379 1 96.75 49 TYR B N 1
ATOM 975 C CA . TYR B 1 49 ? 10.984 -1.951 -7.145 1 96.75 49 TYR B CA 1
ATOM 976 C C . TYR B 1 49 ? 11.109 -0.801 -6.152 1 96.75 49 TYR B C 1
ATOM 978 O O . TYR B 1 49 ? 10.547 0.274 -6.363 1 96.75 49 TYR B O 1
ATOM 986 N N . ARG B 1 50 ? 11.859 -1.044 -5.094 1 95.88 50 ARG B N 1
ATOM 987 C CA . ARG B 1 50 ? 12.062 -0.012 -4.082 1 95.88 50 ARG B CA 1
ATOM 988 C C . ARG B 1 50 ? 12.75 1.211 -4.684 1 95.88 50 ARG B C 1
ATOM 990 O O . ARG B 1 50 ? 12.336 2.346 -4.434 1 95.88 50 ARG B O 1
ATOM 997 N N . LYS B 1 51 ? 13.688 0.944 -5.484 1 95.19 51 LYS B N 1
ATOM 998 C CA . LYS B 1 51 ? 14.43 2.033 -6.113 1 95.19 51 LYS B CA 1
ATOM 999 C C . LYS B 1 51 ? 13.531 2.848 -7.039 1 95.19 51 LYS B C 1
ATOM 1001 O O . LYS B 1 51 ? 13.586 4.078 -7.043 1 95.19 51 LYS B O 1
ATOM 1006 N N . GLU B 1 52 ? 12.789 2.164 -7.836 1 96.19 52 GLU B N 1
ATOM 1007 C CA . GLU B 1 52 ? 11.883 2.834 -8.766 1 96.19 52 GLU B CA 1
ATOM 1008 C C . GLU B 1 52 ? 10.875 3.705 -8.023 1 96.19 52 GLU B C 1
ATOM 1010 O O . GLU B 1 52 ? 10.555 4.809 -8.469 1 96.19 52 GLU B O 1
ATOM 1015 N N . VAL B 1 53 ? 10.391 3.232 -6.895 1 95.75 53 VAL B N 1
ATOM 1016 C CA . VAL B 1 53 ? 9.406 3.982 -6.121 1 95.75 53 VAL B CA 1
ATOM 1017 C C . VAL B 1 53 ? 10.07 5.203 -5.488 1 95.75 53 VAL B C 1
ATOM 1019 O O . VAL B 1 53 ? 9.484 6.289 -5.461 1 95.75 53 VAL B O 1
ATOM 1022 N N . ILE B 1 54 ? 11.297 5.066 -5.02 1 92.5 54 ILE B N 1
ATOM 1023 C CA . ILE B 1 54 ? 12.031 6.188 -4.445 1 92.5 54 ILE B CA 1
ATOM 1024 C C . ILE B 1 54 ? 12.211 7.281 -5.496 1 92.5 54 ILE B C 1
ATOM 1026 O O . ILE B 1 54 ? 11.992 8.461 -5.219 1 92.5 54 ILE B O 1
ATOM 1030 N N . GLU B 1 55 ? 12.594 6.836 -6.684 1 92.5 55 GLU B N 1
ATOM 1031 C CA . GLU B 1 55 ? 12.797 7.793 -7.77 1 92.5 55 GLU B CA 1
ATOM 1032 C C . GLU B 1 55 ? 11.508 8.547 -8.086 1 92.5 55 GLU B C 1
ATOM 1034 O O . GLU B 1 55 ? 11.531 9.766 -8.297 1 92.5 55 GLU B O 1
ATOM 1039 N N . LYS B 1 56 ? 10.414 7.828 -8.125 1 93.06 56 LYS B N 1
ATOM 1040 C CA . LYS B 1 56 ? 9.117 8.445 -8.391 1 93.06 56 LYS B CA 1
ATOM 1041 C C . LYS B 1 56 ? 8.75 9.453 -7.305 1 93.06 56 LYS B C 1
ATOM 1043 O O . LYS B 1 56 ? 8.25 10.539 -7.602 1 93.06 56 LYS B O 1
ATOM 1048 N N . LEU B 1 57 ? 9 9.109 -6.055 1 90.25 57 LEU B N 1
ATOM 1049 C CA . LEU B 1 57 ? 8.664 9.984 -4.941 1 90.25 57 LEU B CA 1
ATOM 1050 C C . LEU B 1 57 ? 9.57 11.211 -4.922 1 90.25 57 LEU B C 1
ATOM 1052 O O . LEU B 1 57 ? 9.133 12.305 -4.566 1 90.25 57 LEU B O 1
ATOM 1056 N N . GLN B 1 58 ? 10.828 11.039 -5.242 1 88.25 58 GLN B N 1
ATOM 1057 C CA . GLN B 1 58 ? 11.758 12.164 -5.324 1 88.25 58 GLN B CA 1
ATOM 1058 C C . GLN B 1 58 ? 11.305 13.172 -6.379 1 88.25 58 GLN B C 1
ATOM 1060 O O . GLN B 1 58 ? 11.453 14.383 -6.191 1 88.25 58 GLN B O 1
ATOM 1065 N N . GLN B 1 59 ? 10.781 12.633 -7.508 1 89.44 59 GLN B N 1
ATOM 1066 C CA . GLN B 1 59 ? 10.266 13.5 -8.555 1 89.44 59 GLN B CA 1
ATOM 1067 C C . GLN B 1 59 ? 9.016 14.25 -8.086 1 89.44 59 GLN B C 1
ATOM 1069 O O . GLN B 1 59 ? 8.836 15.422 -8.414 1 89.44 59 GLN B O 1
ATOM 1074 N N . LYS B 1 60 ? 8.227 13.562 -7.359 1 86.19 60 LYS B N 1
ATOM 1075 C CA . LYS B 1 60 ? 6.98 14.133 -6.855 1 86.19 60 LYS B CA 1
ATOM 1076 C C . LYS B 1 60 ? 7.254 15.156 -5.754 1 86.19 60 LYS B C 1
ATOM 1078 O O . LYS B 1 60 ? 6.535 16.141 -5.625 1 86.19 60 LYS B O 1
ATOM 1083 N N . TYR B 1 61 ? 8.25 14.812 -4.941 1 82.5 61 TYR B N 1
ATOM 1084 C CA . TYR B 1 61 ? 8.609 15.664 -3.814 1 82.5 61 TYR B CA 1
ATOM 1085 C C . TYR B 1 61 ? 10.078 16.062 -3.879 1 82.5 61 TYR B C 1
ATOM 1087 O O . TYR B 1 61 ? 10.875 15.641 -3.041 1 82.5 61 TYR B O 1
ATOM 1095 N N . PRO B 1 62 ? 10.469 16.938 -4.715 1 76.88 62 PRO B N 1
ATOM 1096 C CA . PRO B 1 62 ? 11.883 17.266 -4.953 1 76.88 62 PRO B CA 1
ATOM 1097 C C . PRO B 1 62 ? 12.57 17.859 -3.725 1 76.88 62 PRO B C 1
ATOM 1099 O O . PRO B 1 62 ? 13.781 17.703 -3.562 1 76.88 62 PRO B O 1
ATOM 1102 N N . ASN B 1 63 ? 11.953 18.5 -2.844 1 70.5 63 ASN B N 1
ATOM 1103 C CA . ASN B 1 63 ? 12.57 19.141 -1.692 1 70.5 63 ASN B CA 1
ATOM 1104 C C . ASN B 1 63 ? 12.312 18.375 -0.404 1 70.5 63 ASN B C 1
ATOM 1106 O O . ASN B 1 63 ? 12.469 18.906 0.692 1 70.5 63 ASN B O 1
ATOM 1110 N N . SER B 1 64 ? 11.906 17.172 -0.512 1 64.38 64 SER B N 1
ATOM 1111 C CA . SER B 1 64 ? 11.484 16.438 0.681 1 64.38 64 SER B CA 1
ATOM 1112 C C . SER B 1 64 ? 12.672 15.797 1.389 1 64.38 64 SER B C 1
ATOM 1114 O O . SER B 1 64 ? 12.562 15.398 2.549 1 64.38 64 SER B O 1
ATOM 1116 N N . GLY B 1 65 ? 13.93 15.945 0.845 1 62.28 65 GLY B N 1
ATOM 1117 C CA . GLY B 1 65 ? 15.039 15.25 1.474 1 62.28 65 GLY B CA 1
ATOM 1118 C C . GLY B 1 65 ? 14.773 13.773 1.698 1 62.28 65 GLY B C 1
ATOM 1119 O O . GLY B 1 65 ? 15.281 13.18 2.65 1 62.28 65 GLY B O 1
ATOM 1120 N N . ILE B 1 66 ? 13.844 13.133 1.031 1 59.47 66 ILE B N 1
ATOM 1121 C CA . ILE B 1 66 ? 13.461 11.742 1.193 1 59.47 66 ILE B CA 1
ATOM 1122 C C . ILE B 1 66 ? 14.695 10.844 1.106 1 59.47 66 ILE B C 1
ATOM 1124 O O . ILE B 1 66 ? 15.398 10.852 0.096 1 59.47 66 ILE B O 1
ATOM 1128 N N . GLU B 1 67 ? 15.234 10.492 2.303 1 59.5 67 GLU B N 1
ATOM 1129 C CA . GLU B 1 67 ? 16.234 9.438 2.406 1 59.5 67 GLU B CA 1
ATOM 1130 C C . GLU B 1 67 ? 15.609 8.117 2.836 1 59.5 67 GLU B C 1
ATOM 1132 O O . GLU B 1 67 ? 14.859 8.07 3.812 1 59.5 67 GLU B O 1
ATOM 1137 N N . PHE B 1 68 ? 15.328 7.227 1.892 1 54.78 68 PHE B N 1
ATOM 1138 C CA . PHE B 1 68 ? 14.844 5.914 2.301 1 54.78 68 PHE B CA 1
ATOM 1139 C C . PHE B 1 68 ? 15.984 5.059 2.84 1 54.78 68 PHE B C 1
ATOM 1141 O O . PHE B 1 68 ? 17.109 5.105 2.322 1 54.78 68 PHE B O 1
ATOM 1148 N N . LYS B 1 69 ? 15.93 4.93 4.09 1 47.84 69 LYS B N 1
ATOM 1149 C CA . LYS B 1 69 ? 16.969 4.09 4.66 1 47.84 69 LYS B CA 1
ATOM 1150 C C . LYS B 1 69 ? 17.078 2.762 3.914 1 47.84 69 LYS B C 1
ATOM 1152 O O . LYS B 1 69 ? 16.062 2.133 3.609 1 47.84 69 LYS B O 1
ATOM 1157 N N . LYS B 1 70 ? 18.172 2.564 3.223 1 48.53 70 LYS B N 1
ATOM 1158 C CA . LYS B 1 70 ? 18.578 1.294 2.633 1 48.53 70 LYS B CA 1
ATOM 1159 C C . LYS B 1 70 ? 18.438 0.151 3.633 1 48.53 70 LYS B C 1
ATOM 1161 O O . LYS B 1 70 ? 19 0.206 4.73 1 48.53 70 LYS B O 1
ATOM 1166 N N . GLN B 1 71 ? 17.328 -0.621 3.652 1 35.19 71 GLN B N 1
ATOM 1167 C CA . GLN B 1 71 ? 17.406 -1.783 4.531 1 35.19 71 GLN B CA 1
ATOM 1168 C C . GLN B 1 71 ? 18.25 -2.889 3.92 1 35.19 71 GLN B C 1
ATOM 1170 O O . GLN B 1 71 ? 18.281 -3.053 2.699 1 35.19 71 GLN B O 1
#

pLDDT: mean 81.39, std 18.85, range [28.06, 97.31]

Radius of gyration: 17.18 Å; Cα contacts (8 Å, |Δi|>4): 91; chains: 2; bounding box: 37×52×33 Å

Solvent-accessible surface area (backbone atoms only — not comparable to full-atom values): 8322 Å² total; per-residue (Å²): 134,79,82,46,72,71,51,54,52,50,49,50,49,38,50,51,41,49,45,52,40,44,34,49,51,50,50,50,49,48,35,52,70,65,31,84,80,61,59,67,78,49,72,68,51,49,52,49,40,48,50,54,35,50,53,53,47,41,70,74,38,71,84,62,75,83,71,76,77,84,124,133,79,81,47,72,72,50,53,53,51,49,49,49,38,49,52,40,49,46,52,40,45,34,49,51,50,52,51,50,48,35,52,71,66,30,83,80,60,57,67,78,50,71,68,53,50,51,48,40,48,48,54,35,49,52,52,47,42,70,75,40,74,84,61,75,81,71,76,76,83,124

Organism: Cellulophaga lytica (strain ATCC 23178 / DSM 7489 / JCM 8516 / NBRC 14961 / NCIMB 1423 / VKM B-1433 / Cy l20) (NCBI:txid867900)

Sequence (142 aa):
MGIKIGDIDIAQQTLDNEFRLGVLEKLLEHIVNRNPNINKPDQNQLNQYRKEVIEKLQQKYPNSGIEFKKQMGIKIGDIDIAQQTLDNEFRLGVLEKLLEHIVNRNPNINKPDQNQLNQYRKEVIEKLQQKYPNSGIEFKKQ

Secondary structure (DSSP, 8-state):
----HHHHHHHHHHHHHHHHHHHHHHHHHHHHHH-TT-----HHHHHHHHHHHHHHHHHH-TTS-------/----HHHHHHHHHHHHHHHHHHHHHHHHHHHHHH-TT-----HHHHHHHHHHHHHHHHHH-TTS-------

Foldseek 3Di:
DDCPPVNVVVVVVVVVVVVVVVVVVVVVVVCCVVCVPDDDDDPVVVVVVVVVVQVVVCVVPVPPPDDDPDD/DDCPPVNVVVVVVVVVVVVVVVVVVVVVVVCCVVCVPDDDDDPVVVVVVVVVVQVVVCVVPVPPPDDDPDD